Protein AF-A0A6G1DD17-F1 (afdb_monomer_lite)

pLDDT: mean 79.91, std 13.83, range [43.88, 96.0]

Structure (mmCIF, N/CA/C/O backbone):
data_AF-A0A6G1DD17-F1
#
_entry.id   AF-A0A6G1DD17-F1
#
loop_
_atom_site.group_PDB
_atom_site.id
_atom_site.type_symbol
_atom_site.label_atom_id
_atom_site.label_alt_id
_atom_site.label_comp_id
_atom_site.label_asym_id
_atom_site.label_entity_id
_atom_site.label_seq_id
_atom_site.pdbx_PDB_ins_code
_atom_site.Cartn_x
_atom_site.Cartn_y
_atom_site.Cartn_z
_atom_site.occupancy
_atom_site.B_iso_or_equiv
_atom_site.auth_seq_id
_atom_site.auth_comp_id
_atom_site.auth_asym_id
_atom_site.auth_atom_id
_atom_site.pdbx_PDB_model_num
ATOM 1 N N . MET A 1 1 ? -11.85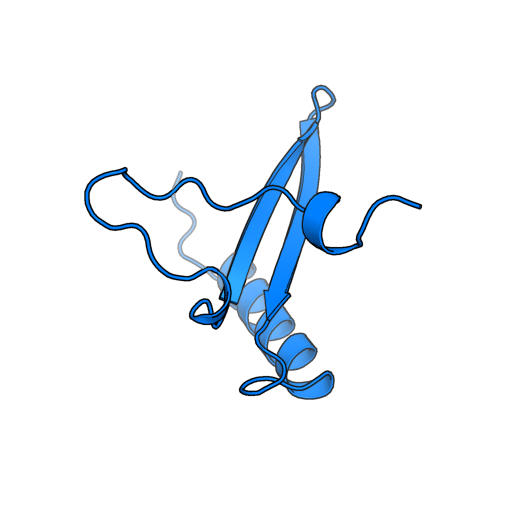9 -7.781 -21.501 1.00 65.75 1 MET A N 1
ATOM 2 C CA . MET A 1 1 ? -11.240 -7.860 -20.161 1.00 65.75 1 MET A CA 1
ATOM 3 C C . MET A 1 1 ? -10.687 -6.481 -19.863 1.00 65.75 1 MET A C 1
ATOM 5 O O . MET A 1 1 ? -10.022 -5.949 -20.739 1.00 65.75 1 MET A O 1
ATOM 9 N N . VAL A 1 2 ? -11.032 -5.881 -18.723 1.00 71.12 2 VAL A N 1
ATOM 10 C CA . VAL A 1 2 ? -10.466 -4.582 -18.306 1.00 71.12 2 VAL A CA 1
ATOM 11 C C . VAL A 1 2 ? -9.022 -4.817 -17.864 1.00 71.12 2 VAL A C 1
ATOM 13 O O . VAL A 1 2 ? -8.750 -5.837 -17.221 1.00 71.12 2 VAL A O 1
ATOM 16 N N . ALA A 1 3 ? -8.096 -3.935 -18.241 1.00 78.25 3 ALA A N 1
ATOM 17 C CA . ALA A 1 3 ? -6.703 -4.071 -17.824 1.00 78.25 3 ALA A CA 1
ATOM 18 C C . ALA A 1 3 ? -6.582 -3.856 -16.306 1.00 78.25 3 ALA A C 1
ATOM 20 O O . ALA A 1 3 ? -7.303 -3.047 -15.725 1.00 78.25 3 ALA A O 1
ATOM 21 N N . LYS A 1 4 ? -5.667 -4.572 -15.642 1.00 68.31 4 LYS A N 1
ATOM 22 C CA . LYS A 1 4 ? -5.503 -4.474 -14.180 1.00 68.31 4 LYS A CA 1
ATOM 23 C C . LYS A 1 4 ? -5.200 -3.040 -13.733 1.00 68.31 4 LYS A C 1
ATOM 25 O O . LYS A 1 4 ? -5.713 -2.601 -12.710 1.00 68.31 4 LYS A O 1
ATOM 30 N N . ASP A 1 5 ? -4.436 -2.311 -14.536 1.00 67.44 5 ASP A N 1
ATOM 31 C CA . ASP A 1 5 ? -4.070 -0.919 -14.272 1.00 67.44 5 ASP A CA 1
ATOM 32 C C . ASP A 1 5 ? -5.246 0.052 -14.426 1.00 67.44 5 ASP A C 1
ATOM 34 O O . ASP A 1 5 ? -5.262 1.103 -13.797 1.00 67.44 5 ASP A O 1
ATOM 38 N N . GLU A 1 6 ? -6.273 -0.311 -15.200 1.00 71.19 6 GLU A N 1
ATOM 39 C CA . GLU A 1 6 ? -7.496 0.489 -15.344 1.00 71.19 6 GLU A CA 1
ATOM 40 C C . GLU A 1 6 ? -8.471 0.296 -14.173 1.00 71.19 6 GLU A C 1
ATOM 42 O O . GLU A 1 6 ? -9.372 1.112 -13.986 1.00 71.19 6 GLU A O 1
ATOM 47 N N . LEU A 1 7 ? -8.297 -0.762 -13.370 1.00 70.38 7 LEU A N 1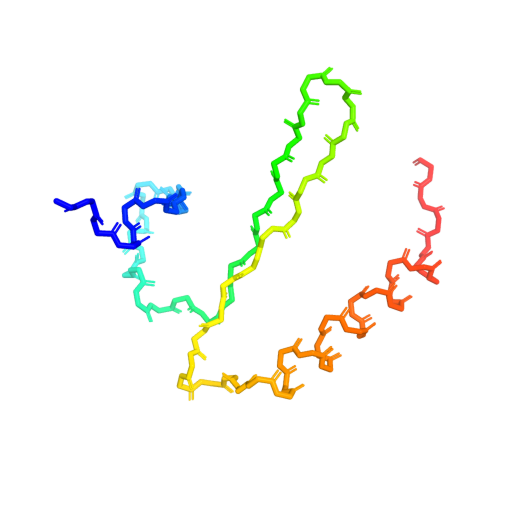
ATOM 48 C CA . LEU A 1 7 ? -9.090 -0.997 -12.155 1.00 70.38 7 LEU A CA 1
ATOM 49 C C . LEU A 1 7 ? -8.624 -0.132 -10.980 1.00 70.38 7 LEU A C 1
ATOM 51 O O . LEU A 1 7 ? -9.362 0.025 -10.006 1.00 70.38 7 LEU A O 1
ATOM 55 N N . LEU A 1 8 ? -7.400 0.393 -11.043 1.00 71.56 8 LEU A N 1
ATOM 56 C CA . LEU A 1 8 ? -6.841 1.213 -9.982 1.00 71.56 8 LEU A CA 1
ATOM 57 C C . LEU A 1 8 ? -7.095 2.695 -10.277 1.00 71.56 8 LEU A C 1
ATOM 59 O O . LEU A 1 8 ? -6.920 3.154 -11.407 1.00 71.56 8 LEU A O 1
ATOM 63 N N . PRO A 1 9 ? -7.494 3.480 -9.267 1.00 68.88 9 PRO A N 1
ATOM 64 C CA . PRO A 1 9 ? -7.634 4.912 -9.444 1.00 68.88 9 PRO A CA 1
ATOM 65 C C . PRO A 1 9 ? -6.264 5.527 -9.710 1.00 68.88 9 PRO A C 1
ATOM 67 O O . PRO A 1 9 ? -5.296 5.300 -8.983 1.00 68.88 9 PRO A O 1
ATOM 70 N N . HIS A 1 10 ? -6.199 6.318 -10.774 1.00 69.88 10 HIS A N 1
ATOM 71 C CA . HIS A 1 10 ? -4.979 7.002 -11.154 1.00 69.88 10 HIS A CA 1
ATOM 72 C C . HIS A 1 10 ? -4.722 8.191 -10.223 1.00 69.88 10 HIS A C 1
ATOM 74 O O . HIS A 1 10 ? -5.650 8.957 -9.944 1.00 69.88 10 HIS A O 1
ATOM 80 N N . PRO A 1 11 ? -3.473 8.389 -9.775 1.00 68.25 11 PRO A N 1
ATOM 81 C CA . PRO A 1 11 ? -3.112 9.582 -9.032 1.00 68.25 11 PRO A CA 1
ATOM 82 C C . PRO A 1 11 ? -3.398 10.824 -9.881 1.00 68.25 11 PRO A C 1
ATOM 84 O O . PRO A 1 11 ? -3.011 10.906 -11.049 1.00 68.25 11 PRO A O 1
ATOM 87 N N . ILE A 1 12 ? -4.102 11.790 -9.290 1.00 66.44 12 ILE A N 1
ATOM 88 C CA . ILE A 1 12 ? -4.378 13.078 -9.924 1.00 66.44 12 ILE A CA 1
ATOM 89 C C . ILE A 1 12 ? -3.146 13.951 -9.709 1.00 66.44 12 ILE A C 1
ATOM 91 O O . ILE A 1 12 ? -2.945 14.506 -8.629 1.00 66.44 12 ILE A O 1
ATOM 95 N N . TYR A 1 13 ? -2.304 14.058 -10.732 1.00 63.56 13 TYR A N 1
ATOM 96 C CA . TYR A 1 13 ? -1.210 15.021 -10.725 1.00 63.56 13 TYR A CA 1
ATOM 97 C C . TYR A 1 13 ? -1.737 16.408 -11.099 1.00 63.56 13 TYR A C 1
ATOM 99 O O . TYR A 1 13 ? -2.588 16.514 -11.989 1.00 63.56 13 TYR A O 1
ATOM 107 N N . PRO A 1 14 ? -1.239 17.487 -10.468 1.00 62.12 14 PRO A N 1
ATOM 108 C CA . PRO A 1 14 ? -1.502 18.824 -10.972 1.00 62.12 14 PRO A CA 1
ATOM 109 C C . PRO A 1 14 ? -1.001 18.905 -12.419 1.00 62.12 14 PRO A C 1
ATOM 111 O O . PRO A 1 14 ? 0.109 18.467 -12.721 1.00 62.12 14 PRO A O 1
ATOM 114 N N . ALA A 1 15 ? -1.817 19.472 -13.312 1.00 59.53 15 ALA A N 1
ATOM 115 C CA . ALA A 1 15 ? -1.536 19.532 -14.752 1.00 59.53 15 ALA A CA 1
ATOM 116 C C . ALA A 1 15 ? -0.188 20.199 -15.098 1.00 59.53 15 ALA A C 1
ATOM 118 O O . ALA A 1 15 ? 0.322 20.015 -16.198 1.00 59.53 15 ALA A O 1
ATOM 119 N N . SER A 1 16 ? 0.395 20.950 -14.158 1.00 61.56 16 SER A N 1
ATOM 120 C CA . SER A 1 16 ? 1.712 21.570 -14.285 1.00 61.56 16 SER A CA 1
ATOM 121 C C . SER A 1 16 ? 2.875 20.573 -14.305 1.00 61.56 16 SER A C 1
ATOM 123 O O . SER A 1 16 ? 3.889 20.895 -14.909 1.00 61.56 16 SER A O 1
ATOM 125 N N . ASN A 1 17 ? 2.738 19.385 -13.701 1.00 58.41 17 ASN A N 1
ATOM 126 C CA . ASN A 1 17 ? 3.794 18.369 -13.617 1.00 58.41 17 ASN A CA 1
ATOM 127 C C . ASN A 1 17 ? 3.220 16.959 -13.869 1.00 58.41 17 ASN A C 1
ATOM 129 O O . ASN A 1 17 ? 3.009 16.203 -12.914 1.00 58.41 17 ASN A O 1
ATOM 133 N N . PRO A 1 18 ? 2.956 16.577 -15.132 1.00 57.53 18 PRO A N 1
ATOM 134 C CA . PRO A 1 18 ? 2.569 15.213 -15.468 1.00 57.53 18 PRO A CA 1
ATOM 135 C C . PRO A 1 18 ? 3.763 14.283 -15.224 1.00 57.53 18 PRO A C 1
ATOM 137 O O . PRO A 1 18 ? 4.671 14.176 -16.045 1.00 57.53 18 PRO A O 1
ATOM 140 N N . HIS A 1 19 ? 3.794 13.637 -14.061 1.00 60.56 19 HIS A N 1
ATOM 141 C CA . HIS A 1 19 ? 4.809 12.637 -13.766 1.00 60.56 19 HIS A CA 1
ATOM 142 C C . HIS A 1 19 ? 4.426 11.319 -14.472 1.00 60.56 19 HIS A C 1
ATOM 144 O O . HIS A 1 19 ? 3.253 10.934 -14.423 1.00 60.56 19 HIS A O 1
ATOM 150 N N . PRO A 1 20 ? 5.357 10.622 -15.153 1.00 64.25 20 PRO A N 1
ATOM 151 C CA . PRO A 1 20 ? 5.073 9.316 -15.746 1.00 64.25 20 PRO A CA 1
ATOM 152 C C . PRO A 1 20 ? 4.531 8.353 -14.686 1.00 64.25 20 PRO A C 1
ATOM 154 O O . PRO A 1 20 ? 5.080 8.288 -13.591 1.00 64.25 20 PRO A O 1
ATOM 157 N N . LYS A 1 21 ? 3.480 7.581 -14.990 1.00 58.94 21 LYS A N 1
ATOM 158 C CA . LYS A 1 21 ? 2.895 6.616 -14.033 1.00 58.94 21 LYS A CA 1
ATOM 159 C C . LYS A 1 21 ? 3.945 5.638 -13.475 1.00 58.94 21 LYS A C 1
ATOM 161 O O . LYS A 1 21 ? 3.868 5.255 -12.312 1.00 58.94 21 LYS A O 1
ATOM 166 N N . ASP A 1 22 ? 4.959 5.326 -14.280 1.00 63.75 22 ASP A N 1
ATOM 167 C CA . ASP A 1 22 ? 6.020 4.358 -13.979 1.00 63.75 22 ASP A CA 1
ATOM 168 C C . ASP A 1 22 ? 7.096 4.872 -13.013 1.00 63.75 22 ASP A C 1
ATOM 170 O O . ASP A 1 22 ? 7.949 4.111 -12.563 1.00 63.75 22 ASP A O 1
ATOM 174 N N . SER A 1 23 ? 7.091 6.160 -12.671 1.00 71.50 23 SER A N 1
ATOM 175 C CA . SER A 1 23 ? 8.082 6.724 -11.750 1.00 71.50 23 SER A CA 1
ATOM 176 C C . SER A 1 23 ? 7.662 6.646 -10.280 1.00 71.50 23 SER A C 1
ATOM 178 O O . SER A 1 23 ? 8.395 7.113 -9.408 1.00 71.50 23 SER A O 1
ATOM 180 N N . LEU A 1 24 ? 6.442 6.187 -9.989 1.00 76.94 24 LEU A N 1
ATOM 181 C CA . LEU A 1 24 ? 5.966 6.076 -8.617 1.00 76.94 24 LEU A CA 1
ATOM 182 C C . LEU A 1 24 ? 6.576 4.848 -7.951 1.00 76.94 24 LEU A C 1
ATOM 184 O O . LEU A 1 24 ? 6.292 3.712 -8.318 1.00 76.94 24 LEU A O 1
ATOM 188 N N . ILE A 1 25 ? 7.378 5.088 -6.918 1.00 85.81 25 ILE A N 1
ATOM 189 C CA . ILE A 1 25 ? 7.937 4.015 -6.089 1.00 85.81 25 ILE A CA 1
ATOM 190 C C . ILE A 1 25 ? 6.866 3.457 -5.141 1.00 85.81 25 ILE A C 1
ATOM 192 O O . ILE A 1 25 ? 6.815 2.251 -4.912 1.00 85.81 25 ILE A O 1
ATOM 196 N N . LEU A 1 26 ? 5.999 4.331 -4.622 1.00 86.50 26 LEU A N 1
ATOM 197 C CA . LEU A 1 26 ? 4.938 4.001 -3.676 1.00 86.50 26 LEU A CA 1
ATOM 198 C C . LEU A 1 26 ? 3.716 4.897 -3.901 1.00 86.50 26 LEU A C 1
ATOM 200 O O . LEU A 1 26 ? 3.841 6.120 -3.975 1.00 86.50 26 LEU A O 1
ATOM 204 N N . LEU A 1 27 ? 2.533 4.288 -3.953 1.00 85.25 27 LEU A N 1
ATOM 205 C CA . LEU A 1 27 ? 1.240 4.968 -3.922 1.00 85.25 27 LEU A CA 1
ATOM 206 C C . LEU A 1 27 ? 0.405 4.421 -2.764 1.00 85.25 27 LEU A C 1
ATOM 208 O O . LEU A 1 27 ? 0.196 3.214 -2.684 1.00 85.25 27 LEU A O 1
ATOM 212 N N . PHE A 1 28 ? -0.114 5.311 -1.918 1.00 88.31 28 PHE A N 1
ATOM 213 C CA . PHE A 1 28 ? -1.140 4.993 -0.926 1.00 88.31 28 PHE A CA 1
ATOM 214 C C . PHE A 1 28 ? -2.493 5.513 -1.393 1.00 88.31 28 PHE A C 1
ATOM 216 O O . PHE A 1 28 ? -2.615 6.669 -1.797 1.00 88.31 28 PHE A O 1
ATOM 223 N N . HIS A 1 29 ? -3.519 4.678 -1.284 1.00 87.00 29 HIS A N 1
ATOM 224 C CA . HIS A 1 29 ? -4.888 5.055 -1.585 1.00 87.00 29 HIS A CA 1
ATOM 225 C C . HIS A 1 29 ? -5.814 4.637 -0.445 1.00 87.00 29 HIS A C 1
ATOM 227 O O . HIS A 1 29 ? -5.882 3.468 -0.076 1.00 87.00 29 HIS A O 1
ATOM 233 N N . VAL A 1 30 ? -6.543 5.607 0.101 1.00 89.62 30 VAL A N 1
ATOM 234 C CA . VAL A 1 30 ? -7.547 5.383 1.140 1.00 89.62 30 VAL A CA 1
ATOM 235 C C . VAL A 1 30 ? -8.924 5.620 0.541 1.00 89.62 30 VAL A C 1
ATOM 237 O O . VAL A 1 30 ? -9.227 6.721 0.088 1.00 89.62 30 VAL A O 1
ATOM 240 N N . THR A 1 31 ? -9.767 4.594 0.556 1.00 90.00 31 THR A N 1
ATOM 241 C CA . THR A 1 31 ? -11.164 4.680 0.126 1.00 90.00 31 THR A CA 1
ATOM 242 C C . THR A 1 31 ? -12.064 4.605 1.350 1.00 90.00 31 THR A C 1
ATOM 244 O O . THR A 1 31 ? -12.139 3.562 1.999 1.00 90.00 31 THR A O 1
ATOM 247 N N . GLN A 1 32 ? -12.745 5.705 1.672 1.00 94.06 32 GLN A N 1
ATOM 248 C CA . GLN A 1 32 ? -13.749 5.748 2.734 1.00 94.06 32 GLN A CA 1
ATOM 249 C C . GLN A 1 32 ? -15.126 5.390 2.170 1.00 94.06 32 GLN A C 1
ATOM 251 O O . GLN A 1 32 ? -15.550 5.914 1.141 1.00 94.06 32 GLN A O 1
ATOM 256 N N . PHE A 1 33 ? -15.834 4.503 2.857 1.00 93.12 33 PHE A N 1
ATOM 257 C CA . PHE A 1 33 ? -17.186 4.088 2.513 1.00 93.12 33 PHE A CA 1
ATOM 258 C C . PHE A 1 33 ? -18.204 4.909 3.301 1.00 93.12 33 PHE A C 1
ATOM 260 O O . PHE A 1 33 ? -17.959 5.304 4.440 1.00 93.12 33 PHE A O 1
ATOM 267 N N . ALA A 1 34 ? -19.391 5.103 2.725 1.00 94.94 34 ALA A N 1
ATOM 268 C CA . ALA A 1 34 ? -20.468 5.872 3.353 1.00 94.94 34 ALA A CA 1
ATOM 269 C C . ALA A 1 34 ? -20.914 5.314 4.722 1.00 94.94 34 ALA A C 1
ATOM 271 O O . ALA A 1 34 ? -21.445 6.051 5.544 1.00 94.94 34 ALA A O 1
ATOM 272 N N . CYS A 1 35 ? -20.671 4.027 4.994 1.00 95.69 35 CYS A N 1
ATOM 273 C CA . CYS A 1 35 ? -20.942 3.390 6.286 1.00 95.69 35 CYS A CA 1
ATOM 274 C C . CYS A 1 35 ? -19.892 3.688 7.375 1.00 95.69 35 CYS A C 1
ATOM 276 O O . CYS A 1 35 ? -19.991 3.146 8.473 1.00 95.69 35 CYS A O 1
ATOM 278 N N . GLY A 1 36 ? -18.871 4.499 7.084 1.00 93.44 36 GLY A N 1
ATOM 279 C CA . GLY A 1 36 ? -17.781 4.820 8.010 1.00 93.44 36 GLY A CA 1
ATOM 280 C C . GLY A 1 36 ? -16.611 3.829 7.989 1.00 93.44 36 GLY A C 1
ATOM 281 O O . GLY A 1 36 ? -15.586 4.090 8.614 1.00 93.44 36 GLY A O 1
ATOM 282 N N . GLY A 1 37 ? -16.721 2.721 7.248 1.00 95.12 37 GLY A N 1
ATOM 283 C CA . GLY A 1 37 ? -15.588 1.836 6.967 1.00 95.12 37 GLY A CA 1
ATOM 284 C C . GLY A 1 37 ? -14.592 2.468 5.991 1.00 95.12 37 GLY A C 1
ATOM 285 O O . GLY A 1 37 ? -14.929 3.396 5.257 1.00 95.12 37 GLY A O 1
ATOM 286 N N . PHE A 1 38 ? -13.367 1.948 5.942 1.00 94.25 38 PHE A N 1
ATOM 287 C CA . PHE A 1 38 ? -12.378 2.350 4.943 1.00 94.25 38 PHE A CA 1
ATOM 288 C C . PHE A 1 38 ? -11.505 1.171 4.510 1.00 94.25 38 PHE A C 1
ATOM 290 O O . PHE A 1 38 ? -11.316 0.213 5.259 1.00 94.25 38 PHE A O 1
ATOM 297 N N . VAL A 1 39 ? -10.970 1.255 3.295 1.00 92.94 39 VAL A N 1
ATOM 298 C CA . VAL A 1 39 ? -9.958 0.336 2.760 1.00 92.94 39 VAL A CA 1
ATOM 299 C C . VAL A 1 39 ? -8.720 1.145 2.411 1.00 92.94 39 VAL A C 1
ATOM 301 O O . VAL A 1 39 ? -8.820 2.216 1.813 1.00 92.94 39 VAL A O 1
ATOM 304 N N . VAL A 1 40 ? -7.555 0.620 2.779 1.00 89.88 40 VAL A N 1
ATOM 305 C CA . VAL A 1 40 ? -6.260 1.170 2.377 1.00 89.88 40 VAL A CA 1
ATOM 306 C C . VAL A 1 40 ? -5.637 0.222 1.363 1.00 89.88 40 VAL A C 1
ATOM 308 O O . VAL A 1 40 ? -5.328 -0.922 1.690 1.00 89.88 40 VAL A O 1
ATOM 311 N N . GLY A 1 41 ? -5.476 0.696 0.133 1.00 89.19 41 GLY A N 1
ATOM 312 C CA . GLY A 1 41 ? -4.697 0.039 -0.909 1.00 89.19 41 GLY A CA 1
ATOM 313 C C . GLY A 1 41 ? -3.328 0.695 -1.045 1.00 89.19 41 GLY A C 1
ATOM 314 O O . GLY A 1 41 ? -3.190 1.906 -0.864 1.00 89.19 41 GLY A O 1
ATOM 315 N N . PHE A 1 42 ? -2.316 -0.094 -1.385 1.00 88.00 42 PHE A N 1
ATOM 316 C CA . PHE A 1 42 ? -0.986 0.412 -1.698 1.00 88.00 42 PHE A CA 1
ATOM 317 C C . PHE A 1 42 ? -0.429 -0.265 -2.947 1.00 88.00 42 PHE A C 1
ATOM 319 O O . PHE A 1 42 ? -0.762 -1.412 -3.251 1.00 88.00 42 PHE A O 1
ATOM 326 N N . HIS A 1 43 ? 0.414 0.462 -3.673 1.00 85.81 43 HIS A N 1
ATOM 327 C CA . HIS A 1 43 ? 1.119 -0.033 -4.847 1.00 85.81 43 HIS A CA 1
ATOM 328 C C . HIS A 1 43 ? 2.606 0.276 -4.712 1.00 85.81 43 HIS A C 1
ATOM 330 O O . HIS A 1 43 ? 2.966 1.416 -4.418 1.00 85.81 43 HIS A O 1
ATOM 336 N N . PHE A 1 44 ? 3.445 -0.731 -4.940 1.00 87.69 44 PHE A N 1
ATOM 337 C CA . PHE A 1 44 ? 4.898 -0.614 -4.918 1.00 87.69 44 PHE A CA 1
ATOM 338 C C . PHE A 1 44 ? 5.473 -0.853 -6.307 1.00 87.69 44 PHE A C 1
ATOM 340 O O . PHE A 1 44 ? 4.992 -1.711 -7.051 1.00 87.69 44 PHE A O 1
ATOM 347 N N . SER A 1 45 ? 6.554 -0.148 -6.626 1.00 87.00 45 SER A N 1
ATOM 348 C CA . SER A 1 45 ? 7.408 -0.545 -7.740 1.00 87.00 45 SER A CA 1
ATOM 349 C C . SER A 1 45 ? 8.164 -1.824 -7.376 1.00 87.00 45 SER A C 1
ATOM 351 O O . SER A 1 45 ? 9.022 -1.813 -6.493 1.00 87.00 45 SER A O 1
ATOM 353 N N . HIS A 1 46 ? 7.886 -2.917 -8.094 1.00 86.00 46 HIS A N 1
ATOM 354 C CA . HIS A 1 46 ? 8.565 -4.205 -7.890 1.00 86.00 46 HIS A CA 1
ATOM 355 C C . HIS A 1 46 ? 10.069 -4.143 -8.229 1.00 86.00 46 HIS A C 1
ATOM 357 O O . HIS A 1 46 ? 10.839 -5.016 -7.839 1.00 86.00 46 HIS A O 1
ATOM 363 N N . ALA A 1 47 ? 10.511 -3.101 -8.943 1.00 89.50 47 ALA A N 1
ATOM 364 C CA . ALA A 1 47 ? 11.932 -2.849 -9.171 1.00 89.50 47 ALA A CA 1
ATOM 365 C C . ALA A 1 47 ? 12.669 -2.385 -7.899 1.00 89.50 47 ALA A C 1
ATOM 367 O O . ALA A 1 47 ? 13.896 -2.423 -7.867 1.00 89.50 47 ALA A O 1
ATOM 368 N N . VAL A 1 48 ? 11.935 -1.923 -6.879 1.00 88.38 48 VAL A N 1
ATOM 369 C CA . VAL A 1 48 ? 12.486 -1.336 -5.648 1.00 88.38 48 VAL A CA 1
ATOM 370 C C . VAL A 1 48 ? 12.127 -2.154 -4.408 1.00 88.38 48 VAL A C 1
ATOM 372 O O . VAL A 1 48 ? 12.926 -2.213 -3.483 1.00 88.38 48 VAL A O 1
ATOM 375 N N . VAL A 1 49 ? 10.935 -2.755 -4.377 1.00 91.25 49 VAL A N 1
ATOM 376 C CA . VAL A 1 49 ? 10.375 -3.429 -3.197 1.00 91.25 49 VAL A CA 1
ATOM 377 C C . VAL A 1 49 ? 9.853 -4.804 -3.599 1.00 91.25 49 VAL A C 1
ATOM 379 O O . VAL A 1 49 ? 9.089 -4.915 -4.562 1.00 91.25 49 VAL A O 1
ATOM 382 N N . ASP A 1 50 ? 10.233 -5.841 -2.859 1.00 92.62 50 ASP A N 1
ATOM 383 C CA . ASP A 1 50 ? 9.692 -7.190 -3.019 1.00 92.62 50 ASP A CA 1
ATOM 384 C C . ASP A 1 50 ? 8.556 -7.493 -2.014 1.00 92.62 50 ASP A C 1
ATOM 386 O O . ASP A 1 50 ? 8.075 -6.626 -1.282 1.00 92.62 50 ASP A O 1
ATOM 390 N N . GLY A 1 51 ? 8.049 -8.729 -2.018 1.00 90.62 51 GLY A N 1
ATOM 391 C CA . GLY A 1 51 ? 6.952 -9.136 -1.133 1.00 90.62 51 GLY A CA 1
ATOM 392 C C . GLY A 1 51 ? 7.278 -8.977 0.363 1.00 90.62 51 GLY A C 1
ATOM 393 O O . GLY A 1 51 ? 6.518 -8.309 1.070 1.00 90.62 51 GLY A O 1
ATOM 394 N N . PRO A 1 52 ? 8.365 -9.589 0.869 1.00 96.00 52 PRO A N 1
ATOM 395 C CA . PRO A 1 52 ? 8.814 -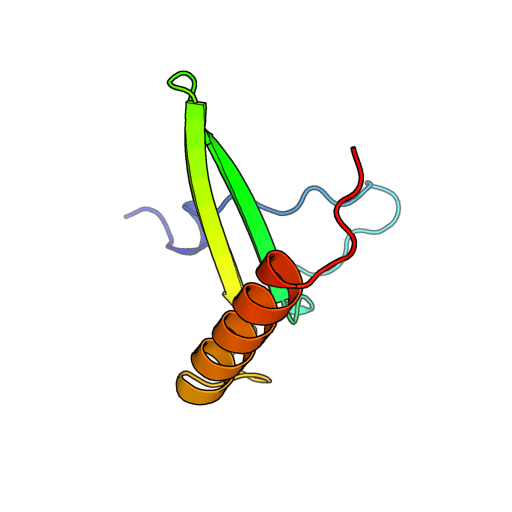9.411 2.249 1.00 96.00 52 PRO A CA 1
ATOM 396 C C . PRO A 1 52 ? 9.048 -7.950 2.642 1.00 96.00 52 PRO A C 1
ATOM 398 O O . PRO A 1 52 ? 8.558 -7.531 3.696 1.00 96.00 52 PRO A O 1
ATOM 401 N N . ASP A 1 53 ? 9.707 -7.166 1.787 1.00 93.25 53 ASP A N 1
ATOM 402 C CA . ASP A 1 53 ? 9.972 -5.748 2.039 1.00 93.25 53 ASP A CA 1
ATOM 403 C C . ASP A 1 53 ? 8.665 -4.956 2.173 1.00 93.25 53 ASP A C 1
ATOM 405 O O . ASP A 1 53 ? 8.515 -4.136 3.084 1.00 93.25 53 ASP A O 1
ATOM 409 N N . ALA A 1 54 ? 7.671 -5.245 1.325 1.00 92.38 54 ALA A N 1
ATOM 410 C CA . ALA A 1 54 ? 6.348 -4.631 1.418 1.00 92.38 54 ALA A CA 1
ATOM 411 C C . ALA A 1 54 ? 5.657 -4.951 2.757 1.00 92.38 54 ALA A C 1
ATOM 413 O O . ALA A 1 54 ? 5.048 -4.070 3.373 1.00 92.38 54 ALA A O 1
ATOM 414 N N . VAL A 1 55 ? 5.758 -6.195 3.240 1.00 93.81 55 VAL A N 1
ATOM 415 C CA . VAL A 1 55 ? 5.179 -6.612 4.532 1.00 93.81 55 VAL A CA 1
ATOM 416 C C . VAL A 1 55 ? 5.889 -5.934 5.700 1.00 93.81 55 VAL A C 1
ATOM 418 O O . VAL A 1 55 ? 5.228 -5.449 6.627 1.00 93.81 55 VAL A O 1
ATOM 421 N N . GLN A 1 56 ? 7.220 -5.873 5.663 1.00 95.44 56 GLN A N 1
ATOM 422 C CA . GLN A 1 56 ? 8.003 -5.192 6.687 1.00 95.44 56 GLN A CA 1
ATOM 423 C C . GLN A 1 56 ? 7.653 -3.703 6.732 1.00 95.44 56 GLN A C 1
ATOM 425 O O . GLN A 1 56 ? 7.319 -3.187 7.800 1.00 95.44 56 GLN A O 1
ATOM 430 N N . PHE A 1 57 ? 7.625 -3.040 5.574 1.00 93.44 57 PHE A N 1
ATOM 431 C CA . PHE A 1 57 ? 7.245 -1.635 5.464 1.00 93.44 57 PHE A CA 1
ATOM 432 C C . PHE A 1 57 ? 5.863 -1.371 6.075 1.00 93.44 57 PHE A C 1
ATOM 434 O O . PHE A 1 57 ? 5.711 -0.486 6.918 1.00 93.44 57 PHE A O 1
ATOM 441 N N . MET A 1 58 ? 4.854 -2.172 5.717 1.00 92.94 58 MET A N 1
ATOM 442 C CA . MET A 1 58 ? 3.494 -2.005 6.243 1.00 92.94 58 MET A CA 1
ATOM 443 C C . MET A 1 58 ? 3.386 -2.302 7.745 1.00 92.94 58 MET A C 1
ATOM 445 O O . MET A 1 58 ? 2.560 -1.698 8.434 1.00 92.94 58 MET A O 1
ATOM 449 N N . THR A 1 59 ? 4.237 -3.182 8.277 1.00 93.62 59 THR A N 1
ATOM 450 C CA . THR A 1 59 ? 4.323 -3.439 9.723 1.00 93.62 59 THR A CA 1
ATOM 451 C C . THR A 1 59 ? 4.856 -2.213 10.459 1.00 93.62 59 THR A C 1
ATOM 453 O O . THR A 1 59 ? 4.245 -1.777 11.434 1.00 93.62 59 THR A O 1
ATOM 456 N N . THR A 1 60 ? 5.912 -1.582 9.946 1.00 93.12 60 THR A N 1
ATOM 457 C CA . THR A 1 60 ? 6.445 -0.337 10.516 1.00 93.12 60 THR A CA 1
ATOM 458 C C . THR A 1 60 ? 5.443 0.813 10.410 1.00 93.12 60 THR A C 1
ATOM 460 O O . THR A 1 60 ? 5.256 1.555 11.372 1.00 93.12 60 THR A O 1
ATOM 463 N N . VAL A 1 61 ? 4.730 0.947 9.282 1.00 90.94 61 VAL A N 1
ATOM 464 C CA . VAL A 1 61 ? 3.648 1.942 9.146 1.00 90.94 61 VAL A CA 1
ATOM 465 C C . VAL A 1 61 ? 2.601 1.747 10.243 1.00 90.94 61 VAL A C 1
ATOM 467 O O . VAL A 1 61 ? 2.214 2.712 10.903 1.00 90.94 61 VAL A O 1
ATOM 470 N N . ARG A 1 62 ? 2.182 0.501 10.495 1.00 89.75 62 ARG A N 1
ATOM 471 C CA . ARG A 1 62 ? 1.251 0.176 11.581 1.00 89.75 62 ARG A CA 1
ATOM 472 C C . ARG A 1 62 ? 1.800 0.602 12.946 1.00 89.75 62 ARG A C 1
ATOM 474 O O . ARG A 1 62 ? 1.063 1.220 13.711 1.00 89.75 62 ARG A O 1
ATOM 481 N N . GLU A 1 63 ? 3.050 0.275 13.258 1.00 91.88 63 GLU A N 1
ATOM 482 C CA . GLU A 1 63 ? 3.689 0.647 14.531 1.00 91.88 63 GLU A CA 1
ATOM 483 C C . GLU A 1 63 ? 3.696 2.169 14.725 1.00 91.88 63 GLU A C 1
ATOM 485 O O . GLU A 1 63 ? 3.210 2.665 15.742 1.00 91.88 63 GLU A O 1
ATOM 490 N N . ILE A 1 64 ? 4.097 2.923 13.696 1.00 89.19 64 ILE A N 1
ATOM 491 C CA . ILE A 1 64 ? 4.089 4.394 13.712 1.00 89.19 64 ILE A CA 1
ATOM 492 C C . ILE A 1 64 ? 2.676 4.941 13.946 1.00 89.19 64 ILE A C 1
ATOM 494 O O . ILE A 1 64 ? 2.498 5.886 14.712 1.00 89.19 64 ILE A O 1
ATOM 498 N N . THR A 1 65 ? 1.653 4.366 13.309 1.00 87.19 65 THR A N 1
ATOM 499 C CA . THR A 1 65 ? 0.268 4.832 13.502 1.00 87.19 65 THR A CA 1
ATOM 500 C C . THR A 1 65 ? -0.298 4.515 14.886 1.00 87.19 65 THR A C 1
ATOM 502 O O . THR A 1 65 ? -1.231 5.188 15.319 1.00 87.19 65 THR A O 1
ATOM 505 N N . ARG A 1 66 ? 0.250 3.515 15.587 1.00 83.38 66 ARG A N 1
ATOM 506 C CA . ARG A 1 66 ? -0.178 3.149 16.941 1.00 83.38 66 ARG A CA 1
ATOM 507 C C . ARG A 1 66 ? 0.462 4.038 18.005 1.00 83.38 66 ARG A C 1
ATOM 509 O O . ARG A 1 66 ? -0.235 4.454 18.926 1.00 83.38 66 ARG A O 1
ATOM 516 N N . ASP A 1 67 ? 1.755 4.314 17.856 1.00 75.06 67 ASP A N 1
ATOM 517 C CA . ASP A 1 67 ? 2.566 5.003 18.868 1.00 75.06 67 ASP A CA 1
ATOM 518 C C . ASP A 1 67 ? 2.889 6.467 18.496 1.00 75.06 67 ASP A C 1
ATOM 520 O O . ASP A 1 67 ? 3.620 7.160 19.206 1.00 75.06 67 ASP A O 1
ATOM 524 N N . GLY A 1 68 ? 2.343 6.964 17.381 1.00 63.66 68 GLY A N 1
ATOM 525 C CA . GLY A 1 68 ? 2.480 8.353 16.946 1.00 63.66 68 GLY A CA 1
ATOM 526 C C . GLY A 1 68 ? 1.820 9.352 17.910 1.00 63.66 68 GLY A C 1
ATOM 527 O O . GLY A 1 68 ? 0.935 8.983 18.688 1.00 63.66 68 GLY A O 1
ATOM 528 N N . PRO A 1 69 ? 2.217 10.642 17.884 1.00 57.16 69 PRO A N 1
ATOM 529 C CA . PRO A 1 69 ? 1.636 11.648 18.763 1.00 57.16 69 PRO A CA 1
ATOM 530 C C . PRO A 1 69 ? 0.128 11.720 18.520 1.00 57.16 69 PRO A C 1
ATOM 532 O O . PRO A 1 69 ? -0.316 12.072 17.428 1.00 57.16 69 PRO A O 1
ATOM 535 N N .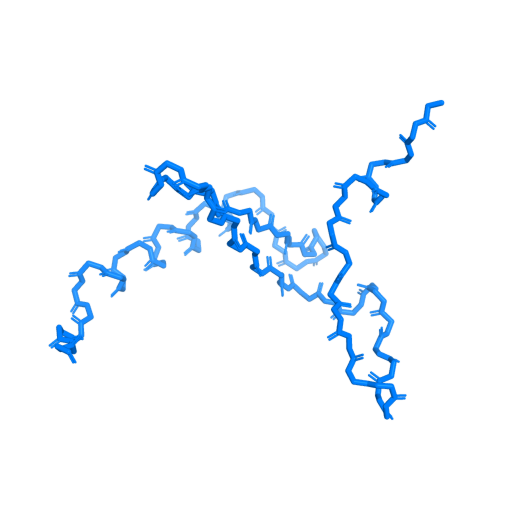 CYS A 1 70 ? -0.652 11.382 19.548 1.00 52.53 70 CYS A N 1
ATOM 536 C CA . CYS A 1 70 ? -2.102 11.523 19.554 1.00 52.53 70 CYS A CA 1
ATOM 537 C C . CYS A 1 70 ? -2.447 13.004 19.344 1.00 52.53 70 CYS A C 1
ATOM 539 O O . CYS A 1 70 ? -2.448 13.801 20.287 1.00 52.53 70 CYS A O 1
ATOM 541 N N . ARG A 1 71 ? -2.663 13.407 18.090 1.00 56.47 71 ARG A N 1
ATOM 542 C CA . ARG A 1 71 ? -3.101 14.758 17.758 1.00 56.47 71 ARG A CA 1
ATOM 543 C C . ARG A 1 71 ? -4.623 14.737 17.710 1.00 56.47 71 ARG A C 1
ATOM 545 O O . ARG A 1 71 ? -5.202 14.100 16.836 1.00 56.47 71 ARG A O 1
ATOM 552 N N . ARG A 1 72 ? -5.214 15.370 18.728 1.00 43.88 72 AR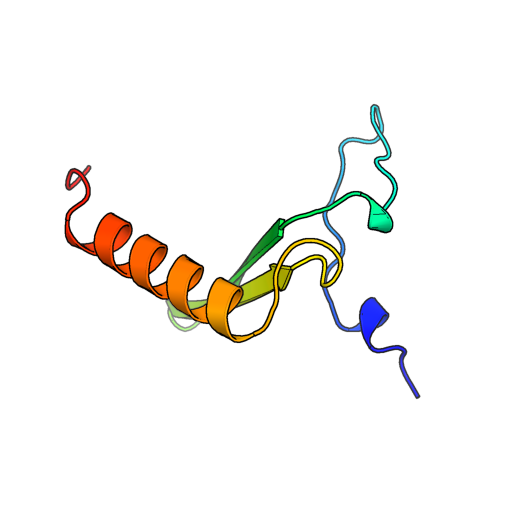G A N 1
ATOM 553 C CA . ARG A 1 72 ? -6.642 15.695 18.808 1.00 43.88 72 ARG A CA 1
ATOM 554 C C . ARG A 1 72 ? -7.093 16.517 17.609 1.00 43.88 72 ARG A C 1
ATOM 556 O O . ARG A 1 72 ? -6.269 17.332 17.128 1.00 43.88 72 ARG A O 1
#

InterPro domains:
  IPR023213 Chloramphenicol acetyltransferase-like domain superfamily [G3DSA:3.30.559.10] (2-71)
  IPR050898 Plant acyltransferase [PTHR31147] (5-66)

Sequence (72 aa):
MVAKDELLPHPIYPASNPHPKDSLILLFHVTQFACGGFVVGFHFSHAVVDGPDAVQFMTTVREITRDGPCRR

Radius of gyration: 15.16 Å; chains: 1; bounding box: 33×31×40 Å

Organism: NCBI:txid110450

Secondary structure (DSSP, 8-state):
---GGGSSPPP---TT----GGG-SEEEEEEE-TTS-EEEEEEE-TTT--HHHHHHHHHHHHHHHHHS----

Foldseek 3Di:
DDDPVNVDDDDDDDPVDPDPSLPDQKDWDWDADPVRDIDIDMDGDCVVADDVR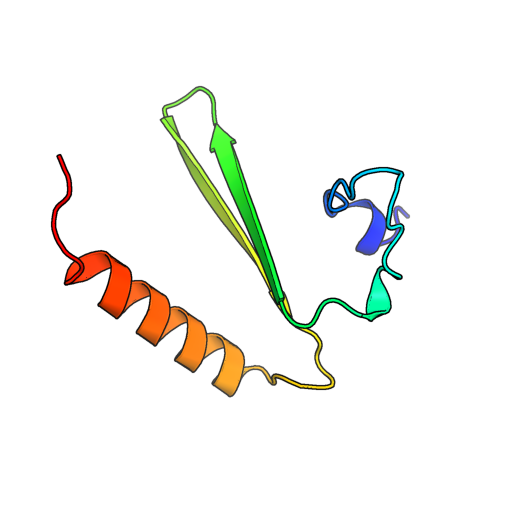VVVVVVVVVVCVVPPPPDD